Protein AF-A0A941X9L7-F1 (afdb_monomer_lite)

pLDDT: mean 84.02, std 13.4, range [57.78, 95.81]

Radius of gyration: 16.15 Å; chains: 1; bounding box: 54×24×30 Å

Foldseek 3Di:
DVVVVVVLVVVVKDKDWDQVVFVVCVVVCVPPPDPGGIDIDTHPDDDDPVVPDDDDDDDD

Structure (mmCIF, N/CA/C/O backbone):
data_AF-A0A941X9L7-F1
#
_entry.id   AF-A0A941X9L7-F1
#
loop_
_atom_site.group_PDB
_atom_site.id
_atom_site.type_symbol
_atom_site.label_atom_id
_atom_site.label_alt_id
_atom_site.label_comp_id
_atom_site.label_asym_id
_atom_site.label_entity_id
_atom_site.label_seq_id
_atom_site.pdbx_PDB_ins_code
_atom_site.Cartn_x
_atom_site.Cartn_y
_atom_site.Cartn_z
_atom_site.occupancy
_atom_site.B_iso_or_equiv
_atom_site.auth_seq_id
_atom_site.auth_comp_id
_atom_site.auth_asym_id
_atom_site.auth_atom_id
_atom_site.pdbx_PDB_model_num
ATOM 1 N N . ILE A 1 1 ? -3.364 -10.018 4.948 1.00 88.62 1 ILE A N 1
ATOM 2 C CA . ILE A 1 1 ? -2.220 -9.236 4.404 1.00 88.62 1 ILE A CA 1
ATOM 3 C C . ILE A 1 1 ? -1.366 -10.063 3.462 1.00 88.62 1 ILE A C 1
ATOM 5 O O . ILE A 1 1 ? -1.241 -9.665 2.314 1.00 88.62 1 ILE A O 1
ATOM 9 N N . GLY A 1 2 ? -0.841 -11.218 3.893 1.00 90.06 2 GLY A N 1
ATOM 10 C CA . GLY A 1 2 ? -0.007 -12.071 3.032 1.00 90.06 2 GLY A CA 1
ATOM 11 C C . GLY A 1 2 ? -0.664 -12.447 1.699 1.00 90.06 2 GLY A C 1
ATOM 12 O O . GLY A 1 2 ? -0.039 -12.304 0.658 1.00 90.06 2 GLY A O 1
ATOM 13 N N . SER A 1 3 ? -1.952 -12.805 1.703 1.00 92.81 3 SER A N 1
ATOM 14 C CA . SER A 1 3 ? -2.717 -13.076 0.475 1.00 92.81 3 SER A CA 1
ATOM 15 C C . SER A 1 3 ? -2.837 -11.866 -0.460 1.00 92.81 3 SER A C 1
ATOM 17 O O . SER A 1 3 ? -2.757 -12.023 -1.674 1.00 92.81 3 SER A O 1
ATOM 19 N N . ALA A 1 4 ? -2.980 -10.654 0.087 1.00 91.25 4 ALA A N 1
ATOM 20 C CA . ALA A 1 4 ? -3.036 -9.421 -0.698 1.00 91.25 4 ALA A CA 1
ATOM 21 C C . ALA A 1 4 ? -1.678 -9.102 -1.347 1.00 91.25 4 ALA A C 1
ATOM 23 O O . ALA A 1 4 ? -1.626 -8.806 -2.538 1.00 91.25 4 ALA A O 1
ATOM 24 N N . CYS A 1 5 ? -0.578 -9.240 -0.595 1.00 91.12 5 CYS A N 1
ATOM 25 C CA . CYS A 1 5 ? 0.777 -9.114 -1.142 1.00 91.12 5 CYS A CA 1
ATOM 26 C C . CYS A 1 5 ? 1.076 -10.189 -2.194 1.00 91.12 5 CYS A C 1
ATOM 28 O O . CYS A 1 5 ? 1.626 -9.863 -3.240 1.00 91.12 5 CYS A O 1
ATOM 30 N N . SER A 1 6 ? 0.672 -11.442 -1.954 1.00 93.62 6 SER A N 1
ATOM 31 C CA . SER A 1 6 ? 0.838 -12.539 -2.916 1.00 93.62 6 SER A CA 1
ATOM 32 C C . SER A 1 6 ? 0.133 -12.223 -4.228 1.00 93.62 6 SER A C 1
ATOM 34 O O . SER A 1 6 ? 0.756 -12.264 -5.282 1.00 93.62 6 SER A O 1
ATOM 36 N N . LYS A 1 7 ? -1.139 -11.812 -4.164 1.00 94.44 7 LYS A N 1
ATOM 37 C CA . LYS A 1 7 ? -1.911 -11.493 -5.366 1.00 94.44 7 LYS A CA 1
ATOM 38 C C . LYS A 1 7 ? -1.302 -10.338 -6.157 1.00 94.44 7 LYS A C 1
ATOM 40 O O . LYS A 1 7 ? -1.326 -10.345 -7.382 1.00 94.44 7 LYS A O 1
ATOM 45 N N . ALA A 1 8 ? -0.768 -9.334 -5.474 1.00 90.38 8 ALA A N 1
ATOM 46 C CA . ALA A 1 8 ? -0.129 -8.217 -6.146 1.00 90.38 8 ALA A CA 1
ATOM 47 C C . ALA A 1 8 ? 1.233 -8.599 -6.755 1.00 90.38 8 ALA A C 1
ATOM 49 O O . ALA A 1 8 ? 1.546 -8.160 -7.861 1.00 90.38 8 ALA A O 1
ATOM 50 N N . ALA A 1 9 ? 1.992 -9.485 -6.101 1.00 89.06 9 ALA A N 1
ATOM 51 C CA . ALA A 1 9 ? 3.205 -10.070 -6.669 1.00 89.06 9 ALA A CA 1
ATOM 52 C C . ALA A 1 9 ? 2.908 -10.922 -7.918 1.00 89.06 9 ALA A C 1
ATOM 54 O O . ALA A 1 9 ? 3.635 -10.813 -8.908 1.00 89.06 9 ALA A O 1
ATOM 55 N N . A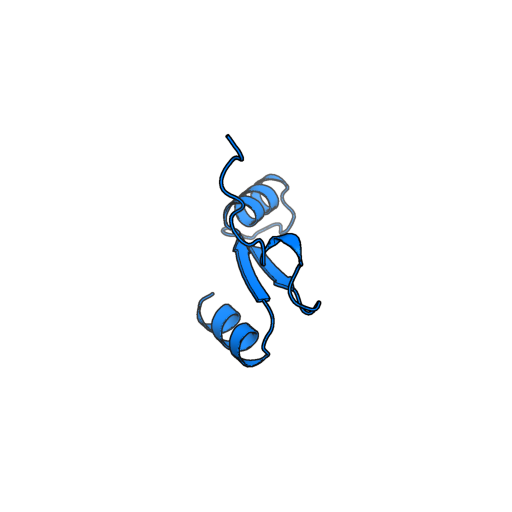SP A 1 10 ? 1.811 -11.690 -7.914 1.00 93.81 10 ASP A N 1
ATOM 56 C CA . ASP A 1 10 ? 1.340 -12.443 -9.088 1.00 93.81 10 ASP A CA 1
ATOM 57 C C . ASP A 1 10 ? 1.054 -11.511 -10.275 1.00 93.81 10 ASP A C 1
ATOM 59 O O . ASP A 1 10 ? 1.357 -11.833 -11.424 1.00 93.81 10 ASP A O 1
ATOM 63 N N . LEU A 1 11 ? 0.534 -10.313 -9.993 1.00 91.31 11 LEU A N 1
ATOM 64 C CA . LEU A 1 11 ? 0.279 -9.259 -10.979 1.00 91.31 11 LEU A CA 1
ATOM 65 C C . LEU A 1 11 ? 1.527 -8.429 -11.332 1.00 91.31 11 LEU A C 1
ATOM 67 O O . LEU A 1 11 ? 1.412 -7.445 -12.061 1.00 91.31 11 LEU A O 1
ATOM 71 N N . ARG A 1 12 ? 2.715 -8.806 -10.836 1.00 86.38 12 ARG A N 1
ATOM 72 C CA . ARG A 1 12 ? 3.991 -8.083 -11.020 1.00 86.38 12 ARG A CA 1
ATOM 73 C C . ARG A 1 12 ? 3.961 -6.632 -10.526 1.00 86.38 12 ARG A C 1
ATOM 75 O O . ARG A 1 12 ? 4.730 -5.799 -10.999 1.00 86.38 12 ARG A O 1
ATOM 82 N N . ILE A 1 13 ? 3.103 -6.348 -9.551 1.00 86.56 13 ILE A N 1
ATOM 83 C CA . ILE A 1 13 ? 3.000 -5.049 -8.887 1.00 86.56 13 ILE A CA 1
ATOM 84 C C . ILE A 1 13 ? 4.003 -5.032 -7.731 1.00 86.56 13 ILE A C 1
ATOM 86 O O . ILE A 1 13 ? 4.023 -5.953 -6.910 1.00 86.56 13 ILE A O 1
ATOM 90 N N . ASP A 1 14 ? 4.825 -3.983 -7.640 1.00 86.44 14 ASP A N 1
ATOM 91 C CA . ASP A 1 14 ? 5.668 -3.782 -6.459 1.00 86.44 14 ASP A CA 1
ATOM 92 C C . ASP A 1 14 ? 4.769 -3.451 -5.271 1.00 86.44 14 ASP A C 1
ATOM 94 O O . ASP A 1 14 ? 3.950 -2.527 -5.336 1.00 86.44 14 ASP A O 1
ATOM 98 N N . THR A 1 15 ? 4.897 -4.226 -4.194 1.00 89.00 15 THR A N 1
ATOM 99 C CA . THR A 1 15 ? 4.086 -4.028 -2.995 1.00 89.00 15 THR A CA 1
ATOM 100 C C . THR A 1 15 ? 4.912 -4.017 -1.734 1.00 89.00 15 THR A C 1
ATOM 102 O O . THR A 1 15 ? 5.829 -4.819 -1.558 1.00 89.00 15 THR A O 1
ATOM 105 N N . ARG A 1 16 ? 4.562 -3.105 -0.825 1.00 89.81 16 ARG A N 1
ATOM 106 C CA . ARG A 1 16 ? 5.184 -3.009 0.495 1.00 89.81 16 ARG A CA 1
ATOM 107 C C . ARG A 1 16 ? 4.135 -2.785 1.559 1.00 89.81 16 ARG A C 1
ATOM 109 O O . ARG A 1 16 ? 3.282 -1.907 1.443 1.00 89.81 16 ARG A O 1
ATOM 116 N N . VAL A 1 17 ? 4.245 -3.555 2.632 1.00 91.56 17 VAL A N 1
ATOM 117 C CA . VAL A 1 17 ? 3.471 -3.312 3.846 1.00 91.56 17 VAL A CA 1
ATOM 118 C C . VAL A 1 17 ? 4.148 -2.181 4.614 1.00 91.56 17 VAL A C 1
ATOM 120 O O . VAL A 1 17 ? 5.321 -2.280 4.967 1.00 91.56 17 VAL A O 1
ATOM 123 N N . MET A 1 18 ? 3.418 -1.094 4.855 1.00 92.69 18 MET A N 1
ATOM 124 C CA . MET A 1 18 ? 3.912 0.088 5.561 1.00 92.69 18 MET A CA 1
ATOM 125 C C . MET A 1 18 ? 3.181 0.238 6.896 1.00 92.69 18 MET A C 1
ATOM 127 O O . MET A 1 18 ? 2.142 0.890 6.988 1.00 92.69 18 MET A O 1
ATOM 131 N N . PHE A 1 19 ? 3.736 -0.350 7.957 1.00 92.44 19 PHE A N 1
ATOM 132 C CA . PHE A 1 19 ? 3.135 -0.290 9.294 1.00 92.44 19 PHE A CA 1
ATOM 133 C C . PHE A 1 19 ? 3.048 1.140 9.835 1.00 92.44 19 PHE A C 1
ATOM 135 O O . PHE A 1 19 ? 1.984 1.541 10.293 1.00 92.44 19 PHE A O 1
ATOM 142 N N . SER A 1 20 ? 4.113 1.938 9.687 1.00 94.38 20 SER A N 1
ATOM 143 C CA . SER A 1 20 ? 4.131 3.329 10.157 1.00 94.38 20 SER A CA 1
ATOM 144 C C . SER A 1 20 ? 3.044 4.176 9.499 1.00 94.38 20 SER A C 1
ATOM 146 O O . SER A 1 20 ? 2.374 4.940 10.181 1.00 94.38 20 SER A O 1
ATOM 148 N N . ALA A 1 21 ? 2.812 3.995 8.195 1.00 94.31 21 ALA A N 1
ATOM 149 C CA . ALA A 1 21 ? 1.743 4.699 7.490 1.00 94.31 21 ALA A CA 1
ATOM 150 C C . ALA A 1 21 ? 0.352 4.280 7.998 1.00 94.31 21 ALA A C 1
ATOM 152 O O . ALA A 1 21 ? -0.525 5.129 8.138 1.00 94.31 21 ALA A O 1
ATOM 153 N N . GLY A 1 22 ? 0.164 2.998 8.333 1.00 94.12 22 GLY A N 1
ATOM 154 C CA . GLY A 1 22 ? -1.054 2.507 8.984 1.00 94.12 22 GLY A CA 1
ATOM 155 C C . GLY A 1 22 ? -1.280 3.132 10.365 1.00 94.12 22 GLY A C 1
ATOM 156 O O . GLY A 1 22 ? -2.370 3.628 10.641 1.00 94.12 22 GLY A O 1
ATOM 157 N N . THR A 1 23 ? -0.236 3.201 11.197 1.00 94.94 23 THR A N 1
ATOM 158 C CA . THR A 1 23 ? -0.291 3.869 12.508 1.00 94.94 23 THR A CA 1
ATOM 159 C C . THR A 1 23 ? -0.634 5.350 12.371 1.00 94.94 23 THR A C 1
ATOM 161 O O . THR A 1 23 ? -1.522 5.835 13.065 1.00 94.94 23 THR A O 1
ATOM 164 N N . THR A 1 24 ? 0.004 6.079 11.451 1.00 95.81 24 THR A N 1
ATOM 165 C CA . THR A 1 24 ? -0.315 7.498 11.237 1.00 95.81 24 THR A CA 1
ATOM 166 C C . THR A 1 24 ? -1.747 7.678 10.731 1.00 95.81 24 THR A C 1
ATOM 168 O O . THR A 1 24 ? -2.440 8.577 11.197 1.00 95.81 24 THR A O 1
ATOM 171 N N . ALA A 1 25 ? -2.229 6.813 9.832 1.00 94.88 25 ALA A N 1
ATOM 172 C CA . ALA A 1 25 ? -3.615 6.843 9.362 1.00 94.88 25 ALA A CA 1
ATOM 173 C C . ALA A 1 25 ? -4.628 6.625 10.499 1.00 94.88 25 ALA A C 1
ATOM 175 O O . ALA A 1 25 ? -5.692 7.247 10.496 1.00 94.88 25 ALA A O 1
ATOM 176 N N . GLN A 1 26 ? -4.280 5.792 11.485 1.00 94.25 26 GLN A N 1
ATOM 177 C CA . GLN A 1 26 ? -5.075 5.604 12.697 1.00 94.25 26 GLN A CA 1
ATOM 178 C C . GLN A 1 26 ? -5.067 6.856 13.577 1.00 94.25 26 GLN A C 1
ATOM 180 O O . GLN A 1 26 ? -6.135 7.313 13.975 1.00 94.25 26 GLN A O 1
ATOM 185 N N . SER A 1 27 ? -3.900 7.461 13.818 1.00 94.12 27 SER A N 1
ATOM 186 C CA . SER A 1 27 ? -3.793 8.714 14.582 1.00 94.12 27 SER A CA 1
ATOM 187 C C . SER A 1 27 ? -4.533 9.882 13.923 1.00 94.12 27 SER A C 1
ATOM 189 O O . SER A 1 27 ? -5.073 10.738 14.614 1.00 94.12 27 SER A O 1
ATOM 191 N N . MET A 1 28 ? -4.579 9.912 12.590 1.00 95.56 28 MET A N 1
ATOM 192 C CA . MET A 1 28 ? -5.326 10.906 11.810 1.00 95.56 28 MET A CA 1
ATOM 193 C C . MET A 1 28 ? -6.821 10.573 11.680 1.00 95.56 28 MET A C 1
ATOM 195 O O . MET A 1 28 ? -7.549 11.320 11.033 1.00 95.56 28 MET A O 1
ATOM 199 N N . ASN A 1 29 ? -7.281 9.463 12.269 1.00 94.06 29 ASN A N 1
ATOM 200 C CA . ASN A 1 29 ? -8.662 8.985 12.201 1.00 94.06 29 ASN A CA 1
ATOM 201 C C . ASN A 1 29 ? -9.214 8.914 10.760 1.00 94.06 29 ASN A C 1
ATOM 203 O O . ASN A 1 29 ? -10.372 9.244 10.507 1.00 94.06 29 ASN A O 1
ATOM 207 N N . LEU A 1 30 ? -8.379 8.489 9.801 1.00 94.50 30 LEU A N 1
ATOM 208 C CA . LEU A 1 30 ? -8.770 8.419 8.385 1.00 94.50 30 LEU A CA 1
ATOM 209 C C . LEU A 1 30 ? -9.846 7.359 8.114 1.00 94.50 30 LEU A C 1
ATOM 211 O O . LEU A 1 30 ? -10.602 7.478 7.155 1.00 94.50 30 LEU A O 1
ATOM 215 N N . LEU A 1 31 ? -9.896 6.315 8.941 1.00 93.06 31 LEU A N 1
ATOM 216 C CA . LEU A 1 31 ? -10.895 5.250 8.877 1.00 93.06 31 LEU A CA 1
ATOM 217 C C . LEU A 1 31 ? -11.559 5.130 10.257 1.00 93.06 31 LEU A C 1
ATOM 219 O O . LEU A 1 31 ? -11.086 4.358 11.100 1.00 93.06 31 LEU A O 1
ATOM 223 N N . PRO A 1 32 ? -12.612 5.923 10.526 1.00 91.56 32 PRO A N 1
ATOM 224 C CA . PRO A 1 32 ? -13.268 5.924 11.824 1.00 91.56 32 PRO A CA 1
ATOM 225 C C . PRO A 1 32 ? -13.917 4.566 12.107 1.00 91.56 32 PRO A C 1
ATOM 227 O O . PRO A 1 32 ? -14.526 3.953 11.233 1.00 91.56 32 PRO A O 1
ATOM 230 N N . GLY A 1 33 ? -13.783 4.092 13.346 1.00 92.19 33 GLY A N 1
ATOM 231 C CA . GLY A 1 33 ? -14.315 2.793 13.776 1.00 92.19 33 GLY A CA 1
ATOM 232 C C . GLY A 1 33 ? -13.406 1.595 13.483 1.00 92.19 33 GLY A C 1
ATOM 233 O O . GLY A 1 33 ? -13.723 0.484 13.900 1.00 92.19 33 GLY A O 1
ATOM 234 N N . CYS A 1 34 ? -12.257 1.788 12.827 1.00 91.88 34 CYS A N 1
ATOM 235 C CA . CYS A 1 34 ? -11.274 0.724 12.642 1.00 91.88 34 CYS A CA 1
ATOM 236 C C . CYS A 1 34 ? -10.290 0.651 13.822 1.00 91.88 34 CYS A C 1
ATOM 238 O O . CYS A 1 34 ? -9.568 1.604 14.113 1.00 91.88 34 CYS A O 1
ATOM 240 N N . ASN A 1 35 ? -10.197 -0.516 14.470 1.00 91.06 35 ASN A N 1
ATOM 241 C CA . ASN A 1 35 ? -9.246 -0.749 15.568 1.00 91.06 35 ASN A CA 1
ATOM 242 C C . ASN A 1 35 ? -7.800 -0.947 15.095 1.00 91.06 35 ASN A C 1
ATOM 244 O O . ASN A 1 35 ? -6.866 -0.747 15.870 1.00 91.06 35 ASN A O 1
ATOM 248 N N . GLN A 1 36 ? -7.607 -1.359 13.841 1.00 92.12 36 GLN A N 1
ATOM 249 C CA . GLN A 1 36 ? -6.292 -1.600 13.265 1.00 92.12 36 GLN A CA 1
ATOM 250 C C . GLN A 1 36 ? -6.295 -1.208 11.790 1.00 92.12 36 GLN A C 1
ATOM 252 O O . GLN A 1 36 ? -7.154 -1.643 11.025 1.00 92.12 36 GLN A O 1
ATOM 257 N N . ILE A 1 37 ? -5.312 -0.401 11.393 1.00 94.75 37 ILE A N 1
ATOM 258 C CA . ILE A 1 37 ? -5.122 0.040 10.012 1.00 94.75 37 ILE A CA 1
ATOM 259 C C . ILE A 1 37 ? -3.722 -0.374 9.583 1.00 94.75 37 ILE A C 1
ATOM 261 O O . ILE A 1 37 ? -2.739 -0.083 10.263 1.00 94.75 37 ILE A O 1
ATOM 265 N N . ILE A 1 38 ? -3.626 -1.065 8.449 1.00 94.81 38 ILE A N 1
ATOM 266 C CA . ILE A 1 38 ? -2.349 -1.495 7.885 1.00 94.81 38 ILE A CA 1
ATOM 267 C C . ILE A 1 38 ? -2.293 -1.020 6.441 1.00 94.81 38 ILE A C 1
ATOM 269 O O . ILE A 1 38 ? -3.142 -1.384 5.629 1.00 94.81 38 ILE A O 1
ATOM 273 N N . ALA A 1 39 ? -1.302 -0.187 6.132 1.00 94.06 39 ALA A N 1
ATOM 274 C CA . ALA A 1 39 ? -1.147 0.363 4.798 1.00 94.06 39 ALA A CA 1
ATOM 275 C C . ALA A 1 39 ? -0.394 -0.618 3.895 1.00 94.06 39 ALA A C 1
ATOM 277 O O . ALA A 1 39 ? 0.615 -1.212 4.288 1.00 94.06 39 ALA A O 1
ATOM 278 N N . LEU A 1 40 ? -0.882 -0.757 2.666 1.00 92.81 40 LEU A N 1
ATOM 279 C CA . LEU A 1 40 ? -0.280 -1.582 1.628 1.00 92.81 40 LEU A CA 1
ATOM 280 C C . LEU A 1 40 ? -0.028 -0.676 0.424 1.00 92.81 40 LEU A C 1
ATOM 282 O O . LEU A 1 40 ? -0.957 -0.286 -0.278 1.00 92.81 40 LEU A O 1
ATOM 286 N N . ALA A 1 41 ? 1.226 -0.271 0.246 1.00 90.12 41 ALA A N 1
ATOM 287 C CA . ALA A 1 41 ? 1.624 0.563 -0.876 1.00 90.12 41 ALA A CA 1
ATOM 288 C C . ALA A 1 41 ? 1.742 -0.310 -2.127 1.00 90.12 41 ALA A C 1
ATOM 290 O O . ALA A 1 41 ? 2.385 -1.361 -2.081 1.00 90.12 41 ALA A O 1
ATOM 291 N N . LEU A 1 42 ? 1.122 0.132 -3.221 1.00 90.38 42 LEU A N 1
ATOM 292 C CA . LEU A 1 42 ? 1.144 -0.529 -4.523 1.00 90.38 42 LEU A CA 1
ATOM 293 C C . LEU A 1 42 ? 1.806 0.402 -5.540 1.00 90.38 42 LEU A C 1
ATOM 295 O O . LEU A 1 42 ? 1.425 1.568 -5.643 1.00 90.38 42 LEU A O 1
ATOM 299 N N . SER A 1 43 ? 2.758 -0.112 -6.314 1.00 86.50 43 SER A N 1
ATOM 300 C CA . SER A 1 43 ? 3.345 0.595 -7.450 1.00 86.50 43 SER A CA 1
ATOM 301 C C . SER A 1 43 ? 3.260 -0.268 -8.706 1.00 86.50 43 SER A C 1
ATOM 303 O O . SER A 1 43 ? 3.942 -1.282 -8.834 1.00 86.50 43 SER A O 1
ATOM 305 N N . VAL A 1 44 ? 2.414 0.168 -9.641 1.00 84.81 44 VAL A N 1
ATOM 306 C CA . VAL A 1 44 ? 2.275 -0.377 -11.007 1.00 84.81 44 VAL A CA 1
ATOM 307 C C . VAL A 1 44 ? 3.220 0.291 -12.007 1.00 84.81 44 VAL A C 1
ATOM 309 O O . VAL A 1 44 ? 3.372 -0.176 -13.133 1.00 84.81 44 VAL A O 1
ATOM 312 N N . SER A 1 45 ? 3.862 1.386 -11.602 1.00 76.38 45 SER A N 1
ATOM 313 C CA . SER A 1 45 ? 4.879 2.049 -12.408 1.00 76.38 45 SER A CA 1
ATOM 314 C C . SER A 1 45 ? 6.102 1.150 -12.574 1.00 76.38 45 SER A C 1
ATOM 316 O O . SER A 1 45 ? 6.454 0.391 -11.668 1.00 76.38 45 SER A O 1
ATOM 318 N N . SER A 1 46 ? 6.766 1.270 -13.728 1.00 65.38 46 SER A N 1
ATOM 319 C CA . SER A 1 46 ? 8.023 0.569 -14.005 1.00 65.38 46 SER A CA 1
ATOM 320 C C . SER A 1 46 ? 9.037 0.805 -12.878 1.00 65.38 46 SER A C 1
ATOM 322 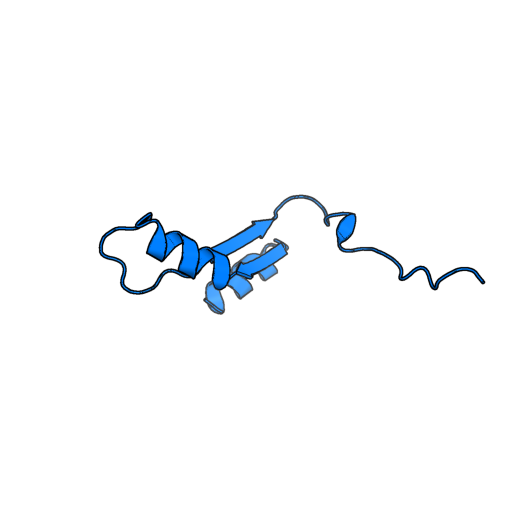O O . SER A 1 46 ? 9.021 1.869 -12.251 1.00 65.38 46 SER A O 1
ATOM 324 N N . LYS A 1 47 ? 9.874 -0.208 -12.605 1.00 64.56 47 LYS A N 1
ATOM 325 C CA . LYS A 1 47 ? 10.821 -0.290 -11.476 1.00 64.56 47 LYS A CA 1
ATOM 326 C C . LYS A 1 47 ? 11.374 1.095 -11.116 1.00 64.56 47 LYS A C 1
ATOM 328 O O . LYS A 1 47 ? 12.004 1.747 -11.945 1.00 64.56 47 LYS A O 1
ATOM 333 N N . ASN A 1 48 ? 11.125 1.551 -9.889 1.00 60.53 48 ASN A N 1
ATOM 334 C CA . ASN A 1 48 ? 11.555 2.882 -9.473 1.00 60.53 48 ASN A CA 1
ATOM 335 C C . ASN A 1 48 ? 13.104 2.975 -9.540 1.00 60.53 48 ASN A C 1
ATOM 337 O O . ASN A 1 48 ? 13.780 2.202 -8.851 1.00 60.53 48 ASN A O 1
ATOM 341 N N . PRO A 1 49 ? 13.670 3.928 -10.315 1.00 61.22 49 PRO A N 1
ATOM 342 C CA . PRO A 1 49 ? 15.115 4.078 -10.520 1.00 61.22 49 PRO A CA 1
ATOM 343 C C . PRO A 1 49 ? 15.930 4.218 -9.227 1.00 61.22 49 PRO A C 1
ATOM 345 O O . PRO A 1 49 ? 17.103 3.853 -9.182 1.00 61.22 49 PRO A O 1
ATOM 348 N N . PHE A 1 5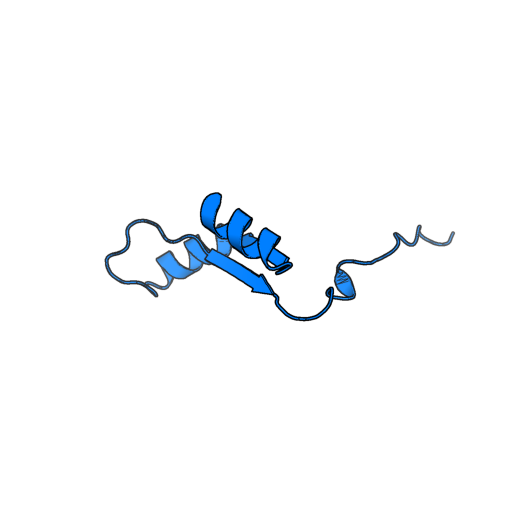0 ? 15.322 4.714 -8.146 1.00 59.88 50 PHE A N 1
ATOM 349 C CA . PHE A 1 50 ? 15.991 4.875 -6.854 1.00 59.88 50 PHE A CA 1
ATOM 350 C C . PHE A 1 50 ? 16.237 3.556 -6.110 1.00 59.88 50 PHE A C 1
ATOM 352 O O . PHE A 1 50 ? 17.081 3.528 -5.205 1.00 59.88 50 PHE A O 1
ATOM 359 N N . PHE A 1 51 ? 15.527 2.484 -6.480 1.00 57.78 51 PHE A N 1
ATOM 360 C CA . PHE A 1 51 ? 15.658 1.151 -5.886 1.00 57.78 51 PHE A CA 1
ATOM 361 C C . PHE A 1 51 ? 16.622 0.230 -6.648 1.00 57.78 51 PHE A C 1
ATOM 363 O O . PHE A 1 51 ? 16.988 -0.808 -6.108 1.00 57.78 51 PHE A O 1
ATOM 370 N N . ASP A 1 52 ? 17.089 0.627 -7.837 1.00 60.09 52 ASP A N 1
ATOM 371 C CA . ASP A 1 52 ? 18.056 -0.123 -8.663 1.00 60.09 52 A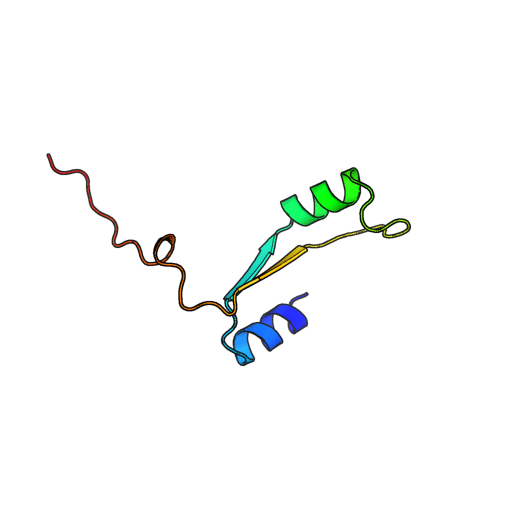SP A CA 1
ATOM 372 C C . ASP A 1 52 ? 19.482 0.472 -8.577 1.00 60.09 52 ASP A C 1
ATOM 374 O O . ASP A 1 52 ? 20.300 0.354 -9.491 1.00 60.09 52 ASP A O 1
ATOM 378 N N . ARG A 1 53 ? 19.807 1.161 -7.472 1.00 60.28 53 ARG A N 1
ATOM 379 C CA . ARG A 1 53 ? 21.135 1.759 -7.272 1.00 60.28 53 ARG A CA 1
ATOM 380 C C . ARG A 1 53 ? 22.203 0.668 -7.132 1.00 60.28 53 ARG A C 1
ATOM 382 O O . ARG A 1 53 ? 22.244 -0.036 -6.127 1.00 60.28 53 ARG A O 1
ATOM 389 N N . LYS A 1 54 ? 23.138 0.596 -8.088 1.00 62.91 54 LYS A N 1
ATOM 390 C CA . LYS A 1 54 ? 24.457 -0.017 -7.856 1.00 62.91 54 LYS A CA 1
ATOM 391 C C . LYS A 1 54 ? 25.147 0.767 -6.734 1.00 62.91 54 LYS A C 1
ATOM 393 O O . LYS A 1 54 ? 25.247 1.990 -6.826 1.00 62.91 54 LYS A O 1
ATOM 398 N N . PHE A 1 55 ? 25.601 0.084 -5.684 1.00 60.03 55 PHE A N 1
ATOM 399 C CA . PHE A 1 55 ? 26.392 0.692 -4.612 1.00 60.03 55 PHE A CA 1
ATOM 400 C C . PHE A 1 55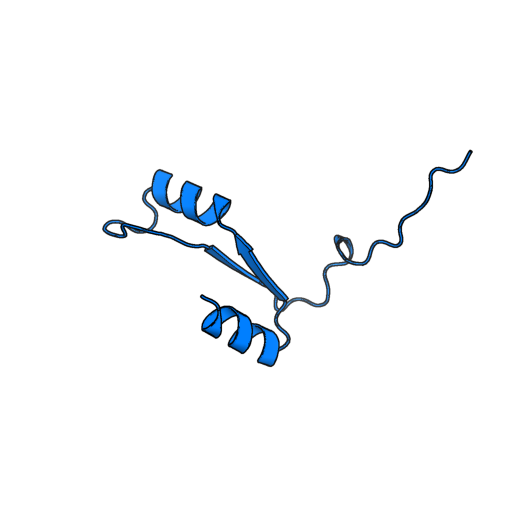 ? 27.652 1.318 -5.228 1.00 60.03 55 PHE A C 1
ATOM 402 O O . PHE A 1 55 ? 28.510 0.600 -5.738 1.00 60.03 55 PHE A O 1
ATOM 409 N N . GLN A 1 56 ? 27.751 2.649 -5.244 1.00 63.12 56 GLN A N 1
ATOM 410 C CA . GLN A 1 56 ? 29.004 3.317 -5.584 1.00 63.12 56 GLN A CA 1
ATOM 411 C C . GLN A 1 56 ? 29.814 3.406 -4.294 1.00 63.12 56 GLN A C 1
ATOM 413 O O . GLN A 1 56 ? 29.463 4.169 -3.396 1.00 63.12 56 GLN A O 1
ATOM 418 N N . ALA A 1 57 ? 30.856 2.580 -4.182 1.00 61.56 57 ALA A N 1
ATOM 419 C CA . ALA A 1 57 ? 31.832 2.721 -3.109 1.00 61.56 57 ALA A CA 1
ATOM 420 C C . ALA A 1 57 ? 32.436 4.140 -3.160 1.00 61.56 57 ALA A C 1
ATO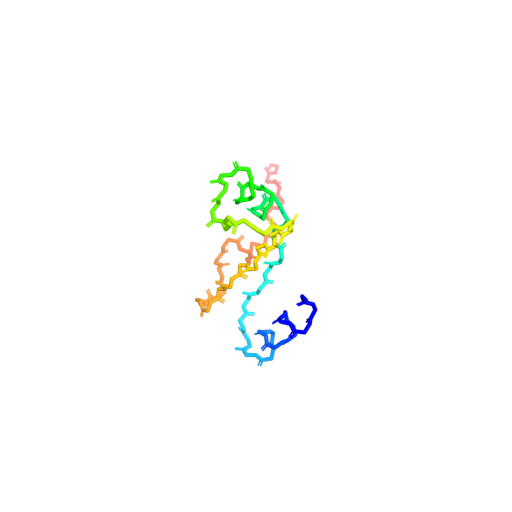M 422 O O . ALA A 1 57 ? 32.611 4.676 -4.262 1.00 61.56 57 ALA A O 1
ATOM 423 N N . PRO A 1 58 ? 32.726 4.765 -2.004 1.00 65.19 58 PRO A N 1
ATOM 424 C CA . PRO A 1 58 ? 33.327 6.092 -1.978 1.00 65.19 58 PRO A CA 1
ATOM 425 C C . PRO A 1 58 ? 34.637 6.063 -2.771 1.00 65.19 58 PRO A C 1
ATOM 427 O O . PRO A 1 58 ? 35.492 5.212 -2.529 1.00 65.19 58 PRO A O 1
ATOM 430 N N . LYS A 1 59 ? 34.778 6.964 -3.750 1.00 60.66 59 LYS A N 1
ATOM 431 C CA . LYS A 1 59 ? 36.059 7.177 -4.428 1.00 60.66 59 LYS A CA 1
ATOM 432 C C . LYS A 1 59 ? 37.008 7.829 -3.422 1.00 60.66 59 LYS A C 1
ATOM 434 O O . LYS A 1 59 ? 36.722 8.937 -2.972 1.00 60.66 59 LYS A O 1
ATOM 439 N N . GLN A 1 60 ? 38.060 7.097 -3.052 1.00 59.47 60 GLN A N 1
ATOM 440 C CA . GLN A 1 60 ? 39.265 7.649 -2.426 1.00 59.47 60 GLN A CA 1
ATOM 441 C C . GLN A 1 60 ? 39.943 8.648 -3.360 1.00 59.47 60 GLN A C 1
ATOM 443 O O . GLN A 1 60 ? 39.883 8.428 -4.593 1.00 59.47 60 GLN A O 1
#

Sequence (60 aa):
IGSACSKAADLRIDTRVMFSAGTTAQSMNLLPGCNQIIALALSVSSKNPFFDRKFQAPKQ

Secondary structure (DSSP, 8-state):
-HHHHHHHHHTT-EEEEEHHHHHHHHHTTSSTT-S---EEEEE-SS--GGGS--------